Protein AF-W6NHK7-F1 (afdb_monomer_lite)

Structure (mmCIF, N/CA/C/O backbone):
data_AF-W6NHK7-F1
#
_entry.id   AF-W6NHK7-F1
#
loop_
_atom_site.group_PDB
_atom_site.id
_atom_site.type_symbol
_atom_site.label_atom_id
_atom_site.label_alt_id
_atom_site.label_comp_id
_atom_site.label_asym_id
_atom_site.label_entity_id
_atom_site.label_seq_id
_atom_site.pdbx_PDB_ins_code
_atom_site.Cartn_x
_atom_site.Cartn_y
_atom_site.Cartn_z
_atom_site.occupancy
_atom_site.B_iso_or_equiv
_atom_site.auth_seq_id
_atom_site.auth_comp_id
_atom_site.auth_asym_id
_atom_site.auth_atom_id
_atom_site.pdbx_PDB_model_num
ATOM 1 N N . MET A 1 1 ? 79.827 41.027 -96.289 1.00 43.34 1 MET A N 1
ATOM 2 C CA . MET A 1 1 ? 79.017 40.627 -95.119 1.00 43.34 1 MET A CA 1
ATOM 3 C C . MET A 1 1 ? 77.573 40.543 -95.581 1.00 43.34 1 MET A C 1
ATOM 5 O O . MET A 1 1 ? 77.030 41.551 -96.010 1.00 43.34 1 MET A O 1
ATOM 9 N N . ALA A 1 2 ? 77.039 39.328 -95.688 1.00 35.78 2 ALA A N 1
ATOM 10 C CA . ALA A 1 2 ? 75.838 39.021 -96.458 1.00 35.78 2 ALA A CA 1
ATOM 11 C C . ALA A 1 2 ? 74.630 38.724 -95.556 1.00 35.78 2 ALA A C 1
ATOM 13 O O . ALA A 1 2 ? 74.765 38.001 -94.578 1.00 35.78 2 ALA A O 1
ATOM 14 N N . ARG A 1 3 ? 73.486 39.294 -95.966 1.00 35.56 3 ARG A N 1
ATOM 15 C CA . ARG A 1 3 ? 72.089 38.818 -95.892 1.00 35.56 3 ARG A CA 1
ATOM 16 C C . ARG A 1 3 ? 71.638 38.043 -94.645 1.00 35.56 3 ARG A C 1
ATOM 18 O O . ARG A 1 3 ? 72.051 36.916 -94.407 1.00 35.56 3 ARG A O 1
ATOM 25 N N . GLY A 1 4 ? 70.648 38.614 -93.958 1.00 36.94 4 GLY A N 1
ATOM 26 C CA . GLY A 1 4 ? 69.825 37.888 -92.996 1.00 36.94 4 GLY A CA 1
ATOM 27 C C . GLY A 1 4 ? 68.945 36.819 -93.643 1.00 36.94 4 GLY A C 1
ATOM 28 O O . GLY A 1 4 ? 68.682 36.873 -94.842 1.00 36.94 4 GLY A O 1
ATOM 29 N N . SER A 1 5 ? 68.467 35.878 -92.829 1.00 38.38 5 SER A N 1
ATOM 30 C CA . SER A 1 5 ? 67.156 35.246 -92.991 1.00 38.38 5 SER A CA 1
ATOM 31 C C . SER A 1 5 ? 66.843 34.338 -91.799 1.00 38.38 5 SER A C 1
ATOM 33 O O . SER A 1 5 ? 67.634 33.470 -91.452 1.00 38.38 5 SER A O 1
ATOM 35 N N . GLN A 1 6 ? 65.643 34.541 -91.257 1.00 41.34 6 GLN A N 1
ATOM 36 C CA . GLN A 1 6 ? 64.740 33.536 -90.692 1.00 41.34 6 GLN A CA 1
ATOM 37 C C . GLN A 1 6 ? 65.118 32.821 -89.385 1.00 41.34 6 GLN A C 1
ATOM 39 O O . GLN A 1 6 ? 65.743 31.767 -89.349 1.00 41.34 6 GLN A O 1
ATOM 44 N N . SER A 1 7 ? 64.507 33.345 -88.317 1.00 46.75 7 SER A N 1
ATOM 45 C CA . SER A 1 7 ? 63.772 32.536 -87.341 1.00 46.75 7 SER A CA 1
ATOM 46 C C . SER A 1 7 ? 63.037 31.376 -88.034 1.00 46.75 7 SER A C 1
ATOM 48 O O . SER A 1 7 ? 62.180 31.608 -88.890 1.00 46.75 7 SER A O 1
ATOM 50 N N . LYS A 1 8 ? 63.386 30.141 -87.664 1.00 42.56 8 LYS A N 1
ATOM 51 C CA . LYS A 1 8 ? 62.582 28.939 -87.894 1.00 42.56 8 LYS A CA 1
ATOM 52 C C . LYS A 1 8 ? 62.191 28.371 -86.537 1.00 42.56 8 LYS A C 1
ATOM 54 O O . LYS A 1 8 ? 62.963 27.684 -85.877 1.00 42.56 8 LYS A O 1
ATOM 59 N N . THR A 1 9 ? 60.974 28.696 -86.137 1.00 44.25 9 THR A N 1
ATOM 60 C CA . THR A 1 9 ? 60.122 27.797 -85.369 1.00 44.25 9 THR A CA 1
ATOM 61 C C . THR A 1 9 ? 59.883 26.505 -86.163 1.00 44.25 9 THR A C 1
ATOM 63 O O . THR A 1 9 ? 59.769 26.564 -87.387 1.00 44.25 9 THR A O 1
ATOM 66 N N . ALA A 1 10 ? 59.761 25.389 -85.433 1.00 41.19 10 ALA A N 1
ATOM 67 C CA . ALA A 1 10 ? 59.099 24.116 -85.770 1.00 41.19 10 ALA A CA 1
ATOM 68 C C . ALA A 1 10 ? 60.011 22.884 -85.654 1.00 41.19 10 ALA A C 1
ATOM 70 O O . ALA A 1 10 ? 60.752 22.558 -86.573 1.00 41.19 10 ALA A O 1
ATOM 71 N N . ASP A 1 11 ? 59.872 22.213 -84.512 1.00 38.41 11 ASP A N 1
ATOM 72 C CA . ASP A 1 11 ? 59.705 20.756 -84.406 1.00 38.41 11 ASP A CA 1
ATOM 73 C C . ASP A 1 11 ? 58.996 20.527 -83.051 1.00 38.41 11 ASP A C 1
ATOM 75 O O . ASP A 1 11 ? 59.626 20.454 -82.000 1.00 38.41 11 ASP A O 1
ATOM 79 N N . ARG A 1 12 ? 57.736 20.956 -82.898 1.00 43.88 12 ARG A N 1
ATOM 80 C CA . ARG A 1 12 ? 56.528 20.120 -83.017 1.00 43.88 12 ARG A CA 1
ATOM 81 C C . ARG A 1 12 ? 56.769 18.606 -82.951 1.00 43.88 12 ARG A C 1
ATOM 83 O O . ARG A 1 12 ? 57.501 18.042 -83.745 1.00 43.88 12 ARG A O 1
ATOM 90 N N . ASP A 1 13 ? 56.025 18.012 -82.022 1.00 48.25 13 ASP A N 1
ATOM 91 C CA . ASP A 1 13 ? 55.547 16.634 -82.038 1.00 48.25 13 ASP A CA 1
ATOM 92 C C . ASP A 1 13 ? 56.521 15.554 -81.539 1.00 48.25 13 ASP A C 1
ATOM 94 O O . ASP A 1 13 ? 56.908 14.618 -82.230 1.00 48.25 13 ASP A O 1
ATOM 98 N N . GLN A 1 14 ? 56.790 15.607 -80.231 1.00 46.72 14 GLN A N 1
ATOM 99 C CA . GLN A 1 14 ? 56.622 14.399 -79.416 1.00 46.72 14 GLN A CA 1
ATOM 100 C C . GLN A 1 14 ? 55.340 14.516 -78.585 1.00 46.72 14 GLN A C 1
ATOM 102 O O . GLN A 1 14 ? 55.354 14.337 -77.368 1.00 46.72 14 GLN A O 1
ATOM 107 N N . ASP A 1 15 ? 54.209 14.745 -79.258 1.00 50.16 15 ASP A N 1
ATOM 108 C CA . ASP A 1 15 ? 53.018 13.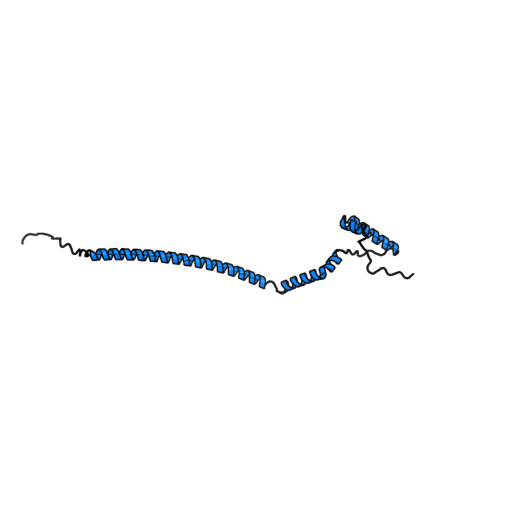992 -78.880 1.00 50.16 15 ASP A CA 1
ATOM 109 C C . ASP A 1 15 ? 53.367 12.535 -79.181 1.00 50.16 15 ASP A C 1
ATOM 111 O O . ASP A 1 15 ? 53.222 12.027 -80.292 1.00 50.16 15 ASP A O 1
ATOM 115 N N . LYS A 1 16 ? 53.940 11.857 -78.181 1.00 56.69 16 LYS A N 1
ATOM 116 C CA . LYS A 1 16 ? 53.817 10.409 -78.121 1.00 56.69 16 LYS A CA 1
ATOM 117 C C . LYS A 1 16 ? 52.337 10.177 -77.890 1.00 56.69 16 LYS A C 1
ATOM 119 O O . LYS A 1 16 ? 51.920 10.085 -76.737 1.00 56.69 16 LYS A O 1
ATOM 124 N N . ASP A 1 17 ? 51.575 10.153 -78.983 1.00 65.88 17 ASP A N 1
ATOM 125 C CA . ASP A 1 17 ? 50.217 9.642 -79.003 1.00 65.88 17 ASP A CA 1
ATOM 126 C C . ASP A 1 17 ? 50.267 8.340 -78.219 1.00 65.88 17 ASP A C 1
ATOM 128 O O . ASP A 1 17 ? 50.922 7.368 -78.623 1.00 65.88 17 ASP A O 1
ATOM 132 N N . LEU A 1 18 ? 49.690 8.379 -77.016 1.00 69.50 18 LEU A N 1
ATOM 133 C CA . LEU A 1 18 ? 49.603 7.206 -76.176 1.00 69.50 18 LEU A CA 1
ATOM 134 C C . LEU A 1 18 ? 48.937 6.155 -77.061 1.00 69.50 18 LEU A C 1
ATOM 136 O O . LEU A 1 18 ? 47.847 6.419 -77.580 1.00 69.50 18 LEU A O 1
ATOM 140 N N . PRO A 1 19 ? 49.583 5.003 -77.302 1.00 84.50 19 PRO A N 1
ATOM 141 C CA . PRO A 1 19 ? 49.013 4.031 -78.212 1.00 84.50 19 PRO A CA 1
ATOM 142 C C . PRO A 1 19 ? 47.610 3.685 -77.711 1.00 84.50 19 PRO A C 1
ATOM 144 O O . PRO A 1 19 ? 47.402 3.588 -76.505 1.00 84.50 19 PRO A O 1
ATOM 147 N N . LEU A 1 20 ? 46.644 3.538 -78.620 1.00 81.69 20 LEU A N 1
ATOM 148 C CA . LEU A 1 20 ? 45.207 3.498 -78.298 1.00 81.69 20 LEU A CA 1
ATOM 149 C C . LEU A 1 20 ? 44.846 2.509 -77.168 1.00 81.69 20 LEU A C 1
ATOM 151 O O . LEU A 1 20 ? 43.924 2.731 -76.393 1.00 81.69 20 LEU A O 1
ATOM 155 N N . TRP A 1 21 ? 45.598 1.413 -77.042 1.00 89.12 21 TRP A N 1
ATOM 156 C CA . TRP A 1 21 ? 45.427 0.457 -75.950 1.00 89.12 21 TRP A CA 1
ATOM 157 C C . TRP A 1 21 ? 45.750 1.059 -74.571 1.00 89.12 21 TRP A C 1
ATOM 159 O O . TRP A 1 21 ? 45.061 0.755 -73.603 1.00 89.12 21 TRP A O 1
ATOM 169 N N . ALA A 1 22 ? 46.758 1.926 -74.467 1.00 88.50 22 ALA A N 1
ATOM 170 C CA . ALA A 1 22 ? 47.179 2.571 -73.228 1.00 88.50 22 ALA A CA 1
ATOM 171 C C . ALA A 1 22 ? 46.175 3.637 -72.766 1.00 88.50 22 ALA A C 1
ATOM 173 O O . ALA A 1 22 ? 45.896 3.720 -71.572 1.00 88.50 22 ALA A O 1
ATOM 174 N N . SER A 1 23 ? 45.586 4.410 -73.687 1.00 85.75 23 SER A N 1
ATOM 175 C CA . SER A 1 23 ? 44.527 5.369 -73.344 1.00 85.75 23 SER A CA 1
ATOM 176 C C . SER A 1 23 ? 43.258 4.660 -72.864 1.00 85.75 23 SER A C 1
ATOM 178 O O . SER A 1 23 ? 42.725 5.018 -71.816 1.00 85.75 23 SER A O 1
ATOM 180 N N . ILE A 1 24 ? 42.848 3.582 -73.543 1.00 89.06 24 ILE A N 1
ATOM 181 C CA . ILE A 1 24 ? 41.729 2.733 -73.105 1.00 89.06 24 ILE A CA 1
ATOM 182 C C . ILE A 1 24 ? 42.018 2.120 -71.727 1.00 89.06 24 ILE A C 1
ATOM 184 O O . ILE A 1 24 ? 41.152 2.123 -70.856 1.00 89.06 24 ILE A O 1
ATOM 188 N N . MET A 1 25 ? 43.233 1.618 -71.485 1.00 90.62 25 MET A N 1
ATOM 189 C CA . MET A 1 25 ? 43.607 1.067 -70.177 1.00 90.62 25 MET A CA 1
ATOM 190 C C . MET A 1 25 ? 43.551 2.109 -69.056 1.00 90.62 25 MET A C 1
ATOM 192 O O . MET A 1 25 ? 43.061 1.798 -67.971 1.00 90.62 25 MET A O 1
ATOM 196 N N . LEU A 1 26 ? 44.021 3.335 -69.303 1.00 90.81 26 LEU A N 1
ATOM 197 C CA . LEU A 1 26 ? 43.951 4.425 -68.327 1.00 90.81 26 LEU A CA 1
ATOM 198 C C . LEU A 1 26 ? 42.509 4.845 -68.040 1.00 90.81 26 LEU A C 1
ATOM 200 O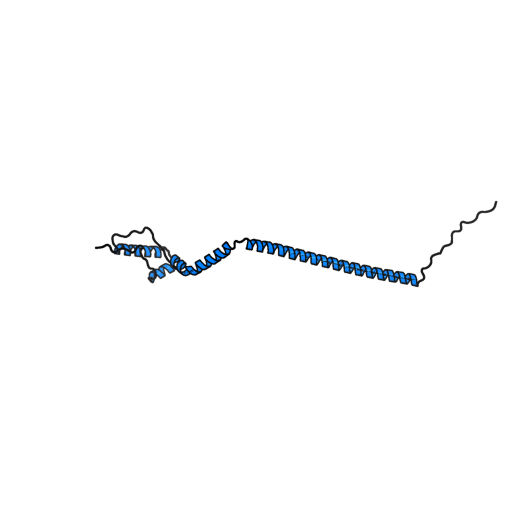 O . LEU A 1 26 ? 42.168 5.072 -66.884 1.00 90.81 26 LEU A O 1
ATOM 204 N N . GLU A 1 27 ? 41.651 4.892 -69.057 1.00 92.62 27 GLU A N 1
ATOM 205 C CA . GLU A 1 27 ? 40.228 5.196 -68.889 1.00 92.62 27 GLU A CA 1
ATOM 206 C C . GLU A 1 27 ? 39.509 4.107 -68.076 1.00 92.62 27 GLU A C 1
ATOM 208 O O . GLU A 1 27 ? 38.768 4.410 -67.140 1.00 92.62 27 GLU A O 1
ATOM 213 N N . GLN A 1 28 ? 39.788 2.830 -68.357 1.00 92.69 28 GLN A N 1
ATOM 214 C CA . GLN A 1 28 ? 39.249 1.705 -67.584 1.00 92.69 28 GLN A CA 1
ATOM 215 C C . GLN A 1 28 ? 39.759 1.700 -66.141 1.00 92.69 28 GLN A C 1
ATOM 217 O O . GLN A 1 28 ? 38.998 1.407 -65.214 1.00 92.69 28 GLN A O 1
ATOM 222 N N . PHE A 1 29 ? 41.030 2.049 -65.930 1.00 94.00 29 PHE A N 1
ATOM 223 C CA . PHE A 1 29 ? 41.596 2.196 -64.594 1.00 94.00 29 PHE A CA 1
ATOM 224 C C . PHE A 1 29 ? 40.946 3.358 -63.839 1.00 94.00 29 PHE A C 1
ATOM 226 O O . PHE A 1 29 ? 40.519 3.163 -62.706 1.00 94.00 29 PHE A O 1
ATOM 233 N N . ALA A 1 30 ? 40.796 4.527 -64.466 1.00 93.31 30 ALA A N 1
ATOM 234 C CA . ALA A 1 30 ? 40.131 5.684 -63.871 1.00 93.31 30 ALA A CA 1
ATOM 235 C C . ALA A 1 30 ? 38.667 5.375 -63.521 1.00 93.31 30 ALA A C 1
ATOM 237 O O . ALA A 1 30 ? 38.219 5.679 -62.419 1.00 93.31 30 ALA A O 1
ATOM 238 N N . SER A 1 31 ? 37.945 4.688 -64.412 1.00 94.69 31 SER A N 1
ATOM 239 C CA . SER A 1 31 ? 36.576 4.230 -64.154 1.00 94.69 31 SER A CA 1
ATOM 240 C C . SER A 1 31 ? 36.514 3.221 -63.003 1.00 94.69 31 SER A C 1
ATOM 242 O O . SER A 1 31 ? 35.638 3.301 -62.143 1.00 94.69 31 SER A O 1
ATOM 244 N N . SER A 1 32 ? 37.459 2.281 -62.941 1.00 92.75 32 SER A N 1
ATOM 245 C CA . SER A 1 32 ? 37.532 1.302 -61.852 1.00 92.75 32 SER A CA 1
ATOM 246 C C . SER A 1 32 ? 37.872 1.963 -60.516 1.00 92.75 32 SER A C 1
ATOM 248 O O . SER A 1 32 ? 37.252 1.639 -59.506 1.00 92.75 32 SER A O 1
ATOM 250 N N . ALA A 1 33 ? 38.806 2.915 -60.513 1.00 94.81 33 ALA A N 1
ATOM 251 C CA . ALA A 1 33 ? 39.192 3.683 -59.337 1.00 94.81 33 ALA A CA 1
ATOM 252 C C . ALA A 1 33 ? 38.020 4.518 -58.804 1.00 94.81 33 ALA A C 1
ATOM 254 O O . ALA A 1 33 ? 37.713 4.420 -57.621 1.00 94.81 33 ALA A O 1
ATOM 255 N N . ASP A 1 34 ? 37.296 5.229 -59.674 1.00 96.06 34 ASP A N 1
ATOM 256 C CA . ASP A 1 34 ? 36.099 5.999 -59.305 1.00 96.06 34 ASP A CA 1
ATOM 257 C C . ASP A 1 34 ? 34.990 5.096 -58.736 1.00 96.06 34 ASP A C 1
ATOM 259 O O . ASP A 1 34 ? 34.359 5.415 -57.725 1.00 96.06 34 ASP A O 1
ATOM 263 N N . ARG A 1 35 ? 34.782 3.909 -59.322 1.00 96.06 35 ARG A N 1
ATOM 264 C CA . ARG A 1 35 ? 33.823 2.923 -58.793 1.00 96.06 35 ARG A CA 1
ATOM 265 C C . ARG A 1 35 ? 34.228 2.411 -57.411 1.00 96.06 35 ARG A C 1
ATOM 267 O O . ARG A 1 35 ? 33.358 2.270 -56.552 1.00 96.06 35 ARG A O 1
ATOM 274 N N . ILE A 1 36 ? 35.515 2.137 -57.193 1.00 95.75 36 ILE A N 1
ATOM 275 C CA . ILE A 1 36 ? 36.043 1.693 -55.896 1.00 95.75 36 ILE A CA 1
ATOM 276 C C . ILE A 1 36 ? 35.934 2.817 -54.864 1.00 95.75 36 ILE A C 1
ATOM 278 O O . ILE A 1 36 ? 35.450 2.572 -53.763 1.00 95.75 36 ILE A O 1
ATOM 282 N N . GLU A 1 37 ? 36.311 4.044 -55.216 1.00 96.38 37 GLU A N 1
ATOM 283 C CA . GLU A 1 37 ? 36.229 5.210 -54.335 1.00 96.38 37 GLU A CA 1
ATOM 284 C C . GLU A 1 37 ? 34.786 5.468 -53.896 1.00 96.38 37 GLU A C 1
ATOM 286 O O . GLU A 1 37 ? 34.513 5.603 -52.701 1.00 96.38 37 GLU A O 1
ATOM 291 N N . LYS A 1 38 ? 33.834 5.441 -54.835 1.00 96.06 38 LYS A N 1
ATOM 292 C CA . LYS A 1 38 ? 32.404 5.590 -54.535 1.00 96.06 38 LYS A CA 1
ATOM 293 C C . LYS A 1 38 ? 31.886 4.464 -53.646 1.00 96.06 38 LYS A C 1
ATOM 295 O O . LYS A 1 38 ? 31.146 4.728 -52.697 1.00 96.06 38 LYS A O 1
ATOM 300 N N . ALA A 1 39 ? 32.277 3.219 -53.922 1.00 96.06 39 ALA A N 1
ATOM 301 C CA . ALA A 1 39 ? 31.878 2.070 -53.114 1.00 96.06 39 ALA A CA 1
ATOM 302 C C . ALA A 1 39 ? 32.440 2.152 -51.686 1.00 96.06 39 ALA A C 1
ATOM 304 O O . ALA A 1 39 ? 31.696 1.949 -50.726 1.00 96.06 39 ALA A O 1
ATOM 305 N N . LEU A 1 40 ? 33.720 2.505 -51.536 1.00 96.38 40 LEU A N 1
ATOM 306 C CA . LEU A 1 40 ? 34.374 2.672 -50.239 1.00 96.38 40 LEU A CA 1
ATOM 307 C C . LEU A 1 40 ? 33.776 3.838 -49.458 1.00 96.38 40 LEU A C 1
ATOM 309 O O . LEU A 1 40 ? 33.413 3.661 -48.301 1.00 96.38 40 LEU A O 1
ATOM 313 N N . THR A 1 41 ? 33.594 4.994 -50.095 1.00 96.81 41 THR A N 1
ATOM 314 C CA . THR A 1 41 ? 32.995 6.178 -49.463 1.00 96.81 41 THR A CA 1
ATOM 315 C C . THR A 1 41 ? 31.579 5.880 -48.985 1.00 96.81 41 THR A C 1
ATOM 317 O O . THR A 1 41 ? 31.233 6.174 -47.843 1.00 96.81 41 THR A O 1
ATOM 320 N N . SER A 1 42 ? 30.771 5.217 -49.818 1.00 96.62 42 SER A N 1
ATOM 321 C CA . SER A 1 42 ? 29.419 4.810 -49.434 1.00 96.62 42 SER A CA 1
ATOM 322 C C . SER A 1 42 ? 29.423 3.791 -48.291 1.00 96.62 42 SER A C 1
ATOM 324 O O . SER A 1 42 ? 28.601 3.888 -47.381 1.00 96.62 42 SER A O 1
ATOM 326 N N . SER A 1 43 ? 30.341 2.820 -48.312 1.00 96.62 43 SER A N 1
ATOM 327 C CA . SER A 1 43 ? 30.442 1.812 -47.254 1.00 96.62 43 SER A CA 1
ATOM 328 C C . SER A 1 43 ? 30.917 2.409 -45.929 1.00 96.62 43 SER A C 1
ATOM 330 O O . SER A 1 43 ? 30.395 2.036 -44.882 1.00 96.62 43 SER A O 1
ATOM 332 N N . LEU A 1 44 ? 31.882 3.330 -45.964 1.00 97.06 44 LEU A N 1
ATOM 333 C CA . LEU A 1 44 ? 32.381 4.024 -44.779 1.00 97.06 44 LEU A CA 1
ATOM 334 C C . LEU A 1 44 ? 31.317 4.947 -44.188 1.00 97.06 44 LEU A C 1
ATOM 336 O O . LEU A 1 44 ? 31.131 4.926 -42.979 1.00 97.06 44 LEU A O 1
ATOM 340 N N . ALA A 1 45 ? 30.568 5.680 -45.018 1.00 96.38 45 ALA A N 1
ATOM 341 C CA . ALA A 1 45 ? 29.452 6.501 -44.548 1.00 96.38 45 ALA A CA 1
ATOM 342 C C . ALA A 1 45 ? 28.414 5.654 -43.793 1.00 96.38 45 ALA A C 1
ATOM 344 O O . ALA A 1 45 ? 28.108 5.936 -42.641 1.00 96.38 45 ALA A O 1
ATOM 345 N N . LYS A 1 46 ? 27.975 4.533 -44.385 1.00 97.00 46 LYS A N 1
ATOM 346 C CA . LYS A 1 46 ? 27.035 3.602 -43.734 1.00 97.00 46 LYS A CA 1
ATOM 347 C C . LYS A 1 46 ? 27.572 3.023 -42.425 1.00 97.00 46 LYS A C 1
ATOM 349 O O . LYS A 1 46 ? 26.801 2.781 -41.500 1.00 97.00 46 LYS A O 1
ATOM 354 N N . LEU A 1 47 ? 28.875 2.750 -42.359 1.00 97.50 47 LEU A N 1
ATOM 355 C CA . LEU A 1 47 ? 29.515 2.237 -41.151 1.00 97.50 47 LEU A CA 1
ATOM 356 C C . LEU A 1 47 ? 29.552 3.306 -40.053 1.00 97.50 47 LEU A C 1
ATOM 358 O O . LEU A 1 47 ? 29.237 2.990 -38.909 1.00 97.50 47 LEU A O 1
ATOM 362 N N . THR A 1 48 ? 29.869 4.554 -40.395 1.00 97.06 48 THR A N 1
ATOM 363 C CA . THR A 1 48 ? 29.839 5.686 -39.459 1.00 97.06 48 THR A CA 1
ATOM 364 C C . THR A 1 48 ? 28.431 5.920 -38.919 1.00 97.06 48 THR A C 1
ATOM 366 O O . THR A 1 48 ? 28.268 5.971 -37.702 1.00 97.06 48 THR A O 1
ATOM 369 N N . ASP A 1 49 ? 27.414 5.941 -39.786 1.00 96.94 49 ASP A N 1
ATOM 370 C CA . ASP A 1 49 ? 26.007 6.076 -39.378 1.00 96.94 49 ASP A CA 1
ATOM 371 C C . ASP A 1 49 ? 25.588 4.932 -38.435 1.00 96.94 49 ASP A C 1
ATOM 373 O O . ASP A 1 49 ? 24.910 5.132 -37.425 1.00 96.94 49 ASP A O 1
ATOM 377 N N . GLY A 1 50 ? 26.030 3.705 -38.737 1.00 97.75 50 GLY A N 1
ATOM 378 C CA . GLY A 1 50 ? 25.787 2.540 -37.891 1.00 97.75 50 GLY A CA 1
ATOM 379 C C . GLY A 1 50 ? 26.440 2.656 -36.511 1.00 97.75 50 GLY A C 1
ATOM 380 O O . GLY A 1 50 ? 25.811 2.325 -35.505 1.00 97.75 50 GLY A O 1
ATOM 381 N N . ILE A 1 51 ? 27.684 3.141 -36.448 1.00 97.50 51 ILE A N 1
ATOM 382 C CA . ILE A 1 51 ? 28.402 3.373 -35.187 1.00 97.50 51 ILE A CA 1
ATOM 383 C C . ILE A 1 51 ? 27.722 4.472 -34.371 1.00 97.50 51 ILE A C 1
ATOM 385 O O . ILE A 1 51 ? 27.575 4.316 -33.157 1.00 97.50 51 ILE A O 1
ATOM 389 N N . GLU A 1 52 ? 27.283 5.555 -35.011 1.00 97.50 52 GLU A N 1
ATOM 390 C CA . GLU A 1 52 ? 26.576 6.646 -34.341 1.00 97.50 52 GLU A CA 1
ATOM 391 C C . GLU A 1 52 ? 25.288 6.137 -33.686 1.00 97.50 52 GLU A C 1
ATOM 393 O O . GLU A 1 52 ? 25.065 6.358 -32.495 1.00 97.50 52 GLU A O 1
ATOM 398 N N . GLU A 1 53 ? 24.486 5.361 -34.415 1.00 97.75 53 GLU A N 1
ATOM 399 C CA . GLU A 1 53 ? 23.242 4.808 -33.882 1.00 97.75 53 GLU A CA 1
ATOM 400 C C . GLU A 1 53 ? 23.485 3.813 -32.734 1.00 97.75 53 GLU A C 1
ATOM 402 O O . GLU A 1 53 ? 22.742 3.801 -31.747 1.00 97.75 53 GLU A O 1
ATOM 407 N N . VAL A 1 54 ? 24.529 2.981 -32.822 1.00 98.06 54 VAL A N 1
ATOM 408 C CA . VAL A 1 54 ? 24.923 2.091 -31.716 1.00 98.06 54 VAL A CA 1
ATOM 409 C C . VAL A 1 54 ? 25.334 2.903 -30.493 1.00 98.06 54 VAL A C 1
ATOM 411 O O . VAL A 1 54 ? 24.854 2.623 -29.394 1.00 98.06 54 VAL A O 1
ATOM 414 N N . THR A 1 55 ? 26.166 3.926 -30.680 1.00 97.50 55 THR A N 1
ATOM 415 C CA . THR A 1 55 ? 26.636 4.799 -29.597 1.00 97.50 55 THR A CA 1
ATOM 416 C C . THR A 1 55 ? 25.457 5.499 -28.926 1.00 97.50 55 THR A C 1
ATOM 418 O O . THR A 1 55 ? 25.335 5.472 -27.703 1.00 97.50 55 THR A O 1
ATOM 421 N N . ARG A 1 56 ? 24.514 6.022 -29.718 1.00 97.75 56 ARG A N 1
ATOM 422 C CA . ARG A 1 56 ? 23.283 6.647 -29.224 1.00 97.75 56 ARG A CA 1
ATOM 423 C C . ARG A 1 56 ? 22.465 5.687 -28.359 1.00 97.75 56 ARG A C 1
ATOM 425 O O . ARG A 1 56 ? 22.053 6.050 -27.257 1.00 97.75 56 ARG A O 1
ATOM 432 N N . ARG A 1 57 ? 22.249 4.451 -28.825 1.00 97.94 57 ARG A N 1
ATOM 433 C CA . ARG A 1 57 ? 21.529 3.426 -28.049 1.00 97.94 57 ARG A CA 1
ATOM 434 C C . ARG A 1 57 ? 22.267 3.039 -26.776 1.00 97.94 57 ARG A C 1
ATOM 436 O O . ARG A 1 57 ? 21.629 2.855 -25.747 1.00 97.94 57 ARG A O 1
ATOM 443 N N . GLN A 1 58 ? 23.591 2.920 -26.828 1.00 97.81 58 GLN A N 1
ATOM 444 C CA . GLN A 1 58 ? 24.396 2.624 -25.645 1.00 97.81 58 GLN A CA 1
ATOM 445 C C . GLN A 1 58 ? 24.265 3.731 -24.596 1.00 97.81 58 GLN A C 1
ATOM 447 O O . GLN A 1 58 ? 24.039 3.417 -23.432 1.00 97.81 58 GLN A O 1
ATOM 452 N N . SER A 1 59 ? 24.302 5.005 -24.993 1.00 97.62 59 SER A N 1
ATOM 453 C CA . SER A 1 59 ? 24.067 6.125 -24.073 1.00 97.62 59 SER A CA 1
ATOM 454 C C . SER A 1 59 ? 22.671 6.092 -23.442 1.00 97.62 59 SER A C 1
ATOM 456 O O . SER A 1 59 ? 22.534 6.352 -22.249 1.00 97.62 59 SER A O 1
ATOM 458 N N . GLU A 1 60 ? 21.637 5.734 -24.208 1.00 98.12 60 GLU A N 1
ATOM 459 C CA . GLU A 1 60 ? 20.270 5.578 -23.690 1.00 98.12 60 GLU A CA 1
ATOM 460 C C . GLU A 1 60 ? 20.143 4.397 -22.713 1.00 98.12 60 GLU A C 1
ATOM 462 O O . GLU A 1 60 ? 19.449 4.483 -21.702 1.00 98.12 60 GLU A O 1
ATOM 467 N N . ILE A 1 61 ? 20.824 3.284 -22.990 1.00 98.00 61 ILE A N 1
ATOM 468 C CA . ILE A 1 61 ? 20.849 2.128 -22.087 1.00 98.00 61 ILE A CA 1
ATOM 469 C C . ILE A 1 61 ? 21.554 2.493 -20.780 1.00 98.00 61 ILE A C 1
ATOM 471 O O . ILE A 1 61 ? 21.029 2.183 -19.713 1.00 98.00 61 ILE A O 1
ATOM 475 N N . ILE A 1 62 ? 22.707 3.160 -20.859 1.00 98.19 62 ILE A N 1
ATOM 476 C CA . ILE A 1 62 ? 23.485 3.563 -19.682 1.00 98.19 62 ILE A CA 1
ATOM 477 C C . ILE A 1 62 ? 22.669 4.516 -18.806 1.00 98.19 62 ILE A C 1
ATOM 479 O O . ILE A 1 62 ? 22.502 4.241 -17.625 1.00 98.19 62 ILE A O 1
ATOM 483 N N . SER A 1 63 ? 22.044 5.550 -19.377 1.00 97.44 63 SER A N 1
ATOM 484 C CA . SER A 1 63 ? 21.235 6.490 -18.585 1.00 97.44 63 SER A CA 1
ATOM 485 C C . SER A 1 63 ? 20.045 5.818 -17.891 1.00 97.44 63 SER A C 1
ATOM 487 O O . SER A 1 63 ? 19.686 6.164 -16.764 1.00 97.44 63 SER A O 1
ATOM 489 N N . ARG A 1 64 ? 19.438 4.812 -18.532 1.00 97.31 64 ARG A N 1
ATOM 490 C CA . ARG A 1 64 ? 18.377 4.003 -17.918 1.00 97.31 64 ARG A CA 1
ATOM 491 C C . ARG A 1 64 ? 18.899 3.093 -16.809 1.00 97.31 64 ARG A C 1
ATOM 493 O O . ARG A 1 64 ? 18.158 2.853 -15.857 1.00 97.31 64 ARG A O 1
ATOM 500 N N . LEU A 1 65 ? 20.117 2.568 -16.936 1.00 97.00 65 LEU A N 1
ATOM 501 C CA . LEU A 1 65 ? 20.759 1.770 -15.891 1.00 97.00 65 LEU A CA 1
ATOM 502 C C . LEU A 1 65 ? 21.115 2.634 -14.681 1.00 97.00 65 LEU A C 1
ATOM 504 O O . LEU A 1 65 ? 20.761 2.243 -13.574 1.00 97.00 65 LEU A O 1
ATOM 508 N N . ASP A 1 66 ? 21.674 3.826 -14.890 1.00 96.75 66 ASP A N 1
ATOM 509 C CA . ASP A 1 66 ? 21.985 4.774 -13.811 1.00 96.75 66 ASP A CA 1
ATOM 510 C C . ASP A 1 66 ? 20.720 5.134 -13.012 1.00 96.75 66 ASP A C 1
ATOM 512 O O . ASP A 1 66 ? 20.692 5.063 -11.783 1.00 96.75 66 ASP A O 1
ATOM 516 N N . ALA A 1 67 ? 19.616 5.424 -13.710 1.00 95.69 67 ALA A N 1
ATOM 517 C CA . ALA A 1 67 ? 18.332 5.708 -13.069 1.00 95.69 67 ALA A CA 1
ATOM 518 C C . ALA A 1 67 ? 17.767 4.503 -12.290 1.00 95.69 67 ALA A C 1
ATOM 520 O O . ALA A 1 67 ? 17.069 4.670 -11.286 1.00 95.69 67 ALA A O 1
ATOM 521 N N . LEU A 1 68 ? 18.021 3.273 -12.747 1.00 93.19 68 LEU A N 1
ATOM 522 C CA . LEU A 1 68 ? 17.637 2.066 -12.010 1.00 93.19 68 LEU A CA 1
ATOM 523 C C . LEU A 1 68 ? 18.521 1.860 -10.777 1.00 93.19 68 LEU A C 1
ATOM 525 O O . LEU A 1 68 ? 17.994 1.514 -9.719 1.00 93.19 68 LEU A O 1
ATOM 529 N N . GLU A 1 69 ? 19.824 2.096 -10.892 1.00 93.94 69 GLU A N 1
ATOM 530 C CA . GLU A 1 69 ? 20.783 1.985 -9.794 1.00 93.94 69 GLU A CA 1
ATOM 531 C C . GLU A 1 69 ? 20.468 2.977 -8.668 1.00 93.94 69 GLU A C 1
ATOM 533 O O . GLU A 1 69 ? 20.413 2.586 -7.498 1.00 93.94 69 GLU A O 1
ATOM 538 N N . GLU A 1 70 ? 20.140 4.226 -9.005 1.00 92.19 70 GLU A N 1
ATOM 539 C CA . GLU A 1 70 ? 19.720 5.236 -8.030 1.00 92.19 70 GLU A CA 1
ATOM 540 C C . GLU A 1 70 ? 18.455 4.797 -7.273 1.00 92.19 70 GLU A C 1
ATOM 542 O O . GLU A 1 70 ? 18.389 4.857 -6.040 1.00 92.19 70 GLU A O 1
ATOM 547 N N . ARG A 1 71 ? 17.457 4.271 -7.994 1.00 88.69 71 ARG A N 1
ATOM 548 C CA . ARG A 1 71 ? 16.210 3.776 -7.391 1.00 88.69 71 ARG A CA 1
ATOM 549 C C . ARG A 1 71 ? 16.433 2.567 -6.487 1.00 88.69 71 ARG A C 1
ATOM 551 O O . ARG A 1 71 ? 15.809 2.484 -5.430 1.00 88.69 71 ARG A O 1
ATOM 558 N N . VAL A 1 72 ? 17.294 1.629 -6.880 1.00 84.75 72 VAL A N 1
ATOM 559 C CA . VAL A 1 72 ? 17.633 0.458 -6.053 1.00 84.75 72 VAL A CA 1
ATOM 560 C C . VAL A 1 72 ? 18.377 0.891 -4.797 1.00 84.75 72 VAL A C 1
ATOM 562 O O . VAL A 1 72 ? 18.033 0.440 -3.707 1.00 84.75 72 VAL A O 1
ATOM 565 N N . THR A 1 73 ? 19.321 1.820 -4.927 1.00 85.69 73 THR A N 1
ATOM 566 C CA . THR A 1 73 ? 20.061 2.373 -3.789 1.00 85.69 73 THR A CA 1
ATOM 567 C C . THR A 1 73 ? 19.118 3.089 -2.820 1.00 85.69 73 THR A C 1
ATOM 569 O O . THR A 1 73 ? 19.191 2.885 -1.611 1.00 85.69 73 THR A O 1
ATOM 572 N N . SER A 1 74 ? 18.151 3.857 -3.333 1.00 78.81 74 SER A N 1
ATOM 573 C CA . SER A 1 74 ? 17.094 4.476 -2.524 1.00 78.81 74 SER A CA 1
ATOM 574 C C . SER A 1 74 ? 16.257 3.444 -1.755 1.00 78.81 74 SER A C 1
ATOM 576 O O . SER A 1 74 ? 16.005 3.628 -0.564 1.00 78.81 74 SER A O 1
ATOM 578 N N . LEU A 1 75 ? 15.874 2.333 -2.394 1.00 72.94 75 LEU A N 1
ATOM 579 C CA . LEU A 1 75 ? 15.135 1.250 -1.737 1.00 72.94 75 LEU A CA 1
ATOM 580 C C . LEU A 1 75 ? 15.979 0.517 -0.689 1.00 72.94 75 LEU A C 1
ATOM 582 O O . LEU A 1 75 ? 15.470 0.199 0.380 1.00 72.94 75 LEU A O 1
ATOM 586 N N . GLN A 1 76 ? 17.261 0.270 -0.953 1.00 69.38 76 GLN A N 1
ATOM 587 C CA . GLN A 1 76 ? 18.170 -0.354 0.015 1.00 69.38 76 GLN A CA 1
ATOM 588 C C . GLN A 1 76 ? 18.449 0.545 1.225 1.00 69.38 76 GLN A C 1
ATOM 590 O O . GLN A 1 76 ? 18.660 0.043 2.326 1.00 69.38 76 GLN A O 1
ATOM 595 N N . ASN A 1 77 ? 18.408 1.864 1.030 1.00 65.75 77 ASN A N 1
ATOM 596 C CA . ASN A 1 77 ? 18.505 2.846 2.105 1.00 65.75 77 ASN A CA 1
ATOM 597 C C . ASN A 1 77 ? 17.199 2.995 2.903 1.00 65.75 77 ASN A C 1
ATOM 599 O O . ASN A 1 77 ? 17.223 3.582 3.986 1.00 65.75 77 ASN A O 1
ATOM 603 N N . SER A 1 78 ? 16.067 2.466 2.417 1.00 60.72 78 SER A N 1
ATOM 604 C CA . SER A 1 78 ? 14.896 2.275 3.273 1.00 60.72 78 SER A CA 1
ATOM 605 C C . SER A 1 78 ? 15.231 1.177 4.278 1.00 60.72 78 SER A C 1
ATOM 607 O O . SER A 1 78 ? 15.620 0.068 3.912 1.00 60.72 78 SER A O 1
ATOM 609 N N . SER A 1 79 ? 15.196 1.522 5.563 1.00 65.00 79 SER A N 1
ATOM 610 C CA . SER A 1 79 ? 15.720 0.649 6.603 1.00 65.00 79 SER A CA 1
ATOM 611 C C . SER A 1 79 ? 14.988 -0.701 6.573 1.00 65.00 79 SER A C 1
ATOM 613 O O . SER A 1 79 ? 13.755 -0.721 6.608 1.00 65.00 79 SER A O 1
ATOM 615 N N . PRO A 1 80 ? 15.692 -1.850 6.589 1.00 63.00 80 PRO A N 1
ATOM 616 C CA . PRO A 1 80 ? 15.056 -3.158 6.757 1.00 63.00 80 PRO A CA 1
ATOM 617 C C . PRO A 1 80 ? 14.194 -3.226 8.030 1.00 63.00 80 PRO A C 1
ATOM 619 O O . PRO A 1 80 ? 13.254 -4.019 8.113 1.00 63.00 80 PRO A O 1
ATOM 622 N N . LEU A 1 81 ? 14.499 -2.382 9.027 1.00 61.00 81 LEU A N 1
ATOM 623 C CA . LEU A 1 81 ? 13.664 -2.201 10.213 1.00 61.00 81 LEU A CA 1
ATOM 624 C C . LEU A 1 81 ? 12.292 -1.634 9.865 1.00 61.00 81 LEU A C 1
ATOM 626 O O . LEU A 1 81 ? 11.321 -2.111 10.435 1.00 61.00 81 LEU A O 1
ATOM 630 N N . ASP A 1 82 ? 12.183 -0.693 8.929 1.00 69.62 82 ASP A N 1
ATOM 631 C CA . ASP A 1 82 ? 10.903 -0.081 8.567 1.00 69.62 82 ASP A CA 1
ATOM 632 C C . ASP A 1 82 ? 10.015 -1.089 7.840 1.00 69.62 82 ASP A C 1
ATOM 634 O O . ASP A 1 82 ? 8.836 -1.217 8.160 1.00 69.62 82 ASP A O 1
ATOM 638 N N . GLN A 1 83 ? 10.578 -1.897 6.938 1.00 74.69 83 GLN A N 1
ATOM 639 C CA . GLN A 1 83 ? 9.809 -2.931 6.245 1.00 74.69 83 GLN A CA 1
ATOM 640 C C . GLN A 1 83 ? 9.348 -4.049 7.197 1.00 74.69 83 GLN A C 1
ATOM 642 O O . GLN A 1 83 ? 8.188 -4.468 7.149 1.00 74.69 83 GLN A O 1
ATOM 647 N N . ASN A 1 84 ? 10.212 -4.492 8.115 1.00 80.38 84 ASN A N 1
ATOM 648 C CA . ASN A 1 84 ? 9.862 -5.489 9.131 1.00 80.38 84 ASN A CA 1
ATOM 649 C C . ASN A 1 84 ? 8.907 -4.936 10.200 1.00 80.38 84 ASN A C 1
ATOM 651 O O . ASN A 1 84 ? 8.023 -5.652 10.679 1.00 80.38 84 ASN A O 1
ATOM 655 N N . LEU A 1 85 ? 9.042 -3.665 10.576 1.00 82.94 85 LEU A N 1
ATOM 656 C CA . LEU A 1 85 ? 8.139 -2.987 11.502 1.00 82.94 85 LEU A CA 1
ATOM 657 C C . LEU A 1 85 ? 6.761 -2.801 10.870 1.00 82.94 85 LEU A C 1
ATOM 659 O O . LEU A 1 85 ? 5.760 -3.100 11.518 1.00 82.94 85 LEU A O 1
ATOM 663 N N . LEU A 1 86 ? 6.694 -2.388 9.604 1.00 83.75 86 LEU A N 1
ATOM 664 C CA . LEU A 1 86 ? 5.442 -2.292 8.856 1.00 83.75 86 LEU A CA 1
ATOM 665 C C . LEU A 1 86 ? 4.778 -3.662 8.740 1.00 83.75 86 LEU A C 1
ATOM 667 O O . LEU A 1 86 ? 3.612 -3.798 9.103 1.00 83.75 86 LEU A O 1
ATOM 671 N N . TYR A 1 87 ? 5.520 -4.693 8.328 1.00 84.75 87 TYR A N 1
ATOM 672 C CA . TYR A 1 87 ? 4.989 -6.052 8.234 1.00 84.75 87 TYR A CA 1
ATOM 673 C C . TYR A 1 87 ? 4.495 -6.569 9.592 1.00 84.75 87 TYR A C 1
ATOM 675 O O . TYR A 1 87 ? 3.360 -7.025 9.703 1.00 84.75 87 TYR A O 1
ATOM 683 N N . SER A 1 88 ? 5.300 -6.446 10.651 1.00 89.44 88 SER A N 1
ATOM 684 C CA . SER A 1 88 ? 4.918 -6.910 11.991 1.00 89.44 88 SER A CA 1
ATOM 685 C C . SER A 1 88 ? 3.747 -6.122 12.584 1.00 89.44 88 SER A C 1
ATOM 687 O O . SER A 1 88 ? 2.896 -6.713 13.246 1.00 89.44 88 SER A O 1
ATOM 689 N N . THR A 1 89 ? 3.653 -4.818 12.316 1.00 88.56 89 THR A N 1
ATOM 690 C CA . THR A 1 89 ? 2.507 -3.987 12.711 1.00 88.56 89 THR A CA 1
ATOM 691 C C . THR A 1 89 ? 1.252 -4.440 11.983 1.00 88.56 89 THR A C 1
ATOM 693 O O . THR A 1 89 ? 0.218 -4.634 12.613 1.00 88.56 89 THR A O 1
ATOM 696 N N . LEU A 1 90 ? 1.343 -4.684 10.677 1.00 91.00 90 LEU A N 1
ATOM 697 C CA . LEU A 1 90 ? 0.216 -5.120 9.859 1.00 91.00 90 LEU A CA 1
ATOM 698 C C . LEU A 1 90 ? -0.268 -6.516 10.278 1.00 91.00 90 LEU A C 1
ATOM 700 O O . LEU A 1 90 ? -1.469 -6.734 10.429 1.00 91.00 90 LEU A O 1
ATOM 704 N N . VAL A 1 91 ? 0.658 -7.435 10.570 1.00 93.81 91 VAL A N 1
ATOM 705 C CA . VAL A 1 91 ? 0.348 -8.757 11.137 1.00 93.81 91 VAL A CA 1
ATOM 706 C C . VAL A 1 91 ? -0.307 -8.629 12.513 1.00 93.81 91 VAL A C 1
ATOM 708 O O . VAL A 1 91 ? -1.313 -9.290 12.752 1.00 93.81 91 VAL A O 1
ATOM 711 N N . LYS A 1 92 ? 0.202 -7.764 13.402 1.00 93.06 92 LYS A N 1
ATOM 712 C CA . LYS A 1 92 ? -0.408 -7.522 14.720 1.00 93.06 92 LYS A CA 1
ATOM 713 C C . LYS A 1 92 ? -1.808 -6.929 14.611 1.00 93.06 92 LYS A C 1
ATOM 715 O O . LYS A 1 92 ? -2.707 -7.425 15.270 1.00 93.06 92 LYS A O 1
ATOM 720 N N . VAL A 1 93 ? -2.016 -5.920 13.766 1.00 91.06 93 VAL A N 1
ATOM 721 C CA . VAL A 1 93 ? -3.343 -5.323 13.532 1.00 91.06 93 VAL A CA 1
ATOM 722 C C . VAL A 1 93 ? -4.311 -6.368 12.987 1.00 91.06 93 VAL A C 1
ATOM 724 O O . VAL A 1 93 ? -5.456 -6.433 13.426 1.00 91.06 93 VAL A O 1
ATOM 727 N N . LYS A 1 94 ? -3.847 -7.229 12.076 1.00 91.38 94 LYS A N 1
ATOM 728 C CA . LYS A 1 94 ? -4.655 -8.326 11.544 1.00 91.38 94 LYS A CA 1
ATOM 729 C C . LYS A 1 94 ? -4.988 -9.375 12.609 1.00 91.38 94 LYS A C 1
ATOM 731 O O . LYS A 1 94 ? -6.128 -9.813 12.685 1.00 91.38 94 LYS A O 1
ATOM 736 N N . ALA A 1 95 ? -4.023 -9.754 13.442 1.00 93.31 95 ALA A N 1
ATOM 737 C CA . ALA A 1 95 ? -4.234 -10.696 14.540 1.00 93.31 95 ALA A CA 1
ATOM 738 C C . ALA A 1 95 ? -5.171 -10.132 15.623 1.00 93.31 95 ALA A C 1
ATOM 740 O O . ALA A 1 95 ? -6.004 -10.857 16.157 1.00 93.31 95 ALA A O 1
ATOM 741 N N . ASP A 1 96 ? -5.074 -8.833 15.904 1.00 95.19 96 ASP A N 1
ATOM 742 C CA . ASP A 1 96 ? -5.888 -8.137 16.900 1.00 95.19 96 ASP A CA 1
ATOM 743 C C . ASP A 1 96 ? -7.168 -7.519 16.305 1.00 95.19 96 ASP A C 1
ATOM 745 O O . ASP A 1 96 ? -7.832 -6.740 16.989 1.00 95.19 96 ASP A O 1
ATOM 749 N N . SER A 1 97 ? -7.545 -7.839 15.060 1.00 92.25 97 SER A N 1
ATOM 750 C CA . SER A 1 97 ? -8.671 -7.185 14.370 1.00 92.25 97 SER A CA 1
ATOM 751 C C . SER A 1 97 ? -9.982 -7.298 15.151 1.00 92.25 97 SER A C 1
ATOM 753 O O . SER A 1 97 ? -10.600 -6.274 15.434 1.00 92.25 97 SER A O 1
ATOM 755 N N . ASP A 1 98 ? -10.332 -8.491 15.635 1.00 92.62 98 ASP A N 1
ATOM 756 C CA . ASP A 1 98 ? -11.548 -8.712 16.436 1.00 92.62 98 ASP A CA 1
ATOM 757 C C . ASP A 1 98 ? -11.517 -7.930 17.761 1.00 92.62 98 ASP A C 1
ATOM 759 O O . ASP A 1 98 ? -12.524 -7.406 18.243 1.00 92.62 98 ASP A O 1
ATOM 763 N N . LYS A 1 99 ? -10.332 -7.811 18.372 1.00 92.31 99 LYS A N 1
ATOM 764 C CA . LYS A 1 99 ? -10.135 -7.057 19.617 1.00 92.31 99 LYS A CA 1
ATOM 765 C C . LYS A 1 99 ? -10.253 -5.553 19.384 1.00 92.31 99 LYS A C 1
ATOM 767 O O . LYS A 1 99 ? -10.768 -4.848 20.254 1.00 92.31 99 LYS A O 1
ATOM 772 N N . ILE A 1 100 ? -9.753 -5.062 18.252 1.00 90.81 100 ILE A N 1
ATOM 773 C CA . ILE A 1 100 ? -9.880 -3.666 17.825 1.00 90.81 100 ILE A CA 1
ATOM 774 C C . ILE A 1 100 ? -11.349 -3.361 17.548 1.00 90.81 100 ILE A C 1
ATOM 776 O O . ILE A 1 100 ? -11.888 -2.421 18.128 1.00 90.81 100 ILE A O 1
ATOM 780 N N . GLU A 1 101 ? -12.022 -4.193 16.761 1.00 90.88 101 GLU A N 1
ATOM 781 C CA . GLU A 1 101 ? -13.445 -4.055 16.465 1.00 90.88 101 GLU A CA 1
ATOM 782 C C . GLU A 1 101 ? -14.290 -4.058 17.746 1.00 90.88 101 GLU A C 1
ATOM 784 O O . GLU A 1 101 ? -15.097 -3.158 17.978 1.00 90.88 101 GLU A O 1
ATOM 789 N N . GLY A 1 102 ? -14.030 -4.996 18.659 1.00 87.81 102 GLY A N 1
ATOM 790 C CA . GLY A 1 102 ? -14.703 -5.046 19.954 1.00 87.81 102 GLY A CA 1
ATOM 791 C C . GLY A 1 102 ? -14.402 -3.855 20.874 1.00 87.81 102 GLY A C 1
ATOM 792 O O . GLY A 1 102 ? -15.138 -3.631 21.838 1.00 87.81 102 GLY A O 1
ATOM 793 N N . LYS A 1 103 ? -13.321 -3.098 20.646 1.00 87.81 103 LYS A N 1
ATOM 794 C CA . LYS A 1 103 ? -13.064 -1.819 21.334 1.00 87.81 103 LYS A CA 1
ATOM 795 C C . LYS A 1 103 ? -13.798 -0.662 20.662 1.00 87.81 103 LYS A C 1
ATOM 797 O O . LYS A 1 103 ? -14.321 0.181 21.377 1.00 87.81 103 LYS A O 1
ATOM 802 N N . LEU A 1 104 ? -13.861 -0.644 19.330 1.00 86.12 104 LEU A N 1
ATOM 803 C CA . LEU A 1 104 ? -14.565 0.387 18.560 1.00 86.12 104 LEU A CA 1
ATOM 804 C C . LEU A 1 104 ? -16.073 0.389 18.837 1.00 86.12 104 LEU A C 1
ATOM 806 O O . LEU A 1 104 ? -16.686 1.446 18.880 1.00 86.12 104 LEU A O 1
ATOM 810 N N . ARG A 1 105 ? -16.657 -0.782 19.108 1.00 87.06 105 ARG A N 1
ATOM 811 C CA . ARG A 1 105 ? -18.079 -0.933 19.464 1.00 87.06 105 ARG A CA 1
ATOM 812 C C . ARG A 1 105 ? -18.408 -0.601 20.930 1.00 87.06 105 ARG A C 1
ATOM 814 O O . ARG A 1 105 ? -19.509 -0.893 21.388 1.00 87.06 105 ARG A O 1
ATOM 821 N N . ARG A 1 106 ? -17.461 -0.065 21.712 1.00 88.81 106 ARG A N 1
ATOM 822 C CA . ARG A 1 106 ? -17.655 0.246 23.137 1.00 88.81 106 ARG A CA 1
ATOM 823 C C . ARG A 1 106 ? -17.448 1.723 23.423 1.00 88.81 106 ARG A C 1
ATOM 825 O O . ARG A 1 106 ? -16.473 2.325 22.993 1.00 88.81 106 ARG A O 1
ATOM 832 N N . ILE A 1 107 ? -18.320 2.257 24.269 1.00 86.69 107 ILE A N 1
ATOM 833 C CA . ILE A 1 107 ? -18.201 3.590 24.859 1.00 86.69 107 ILE A CA 1
ATOM 834 C C . ILE A 1 107 ? -18.022 3.418 26.368 1.00 86.69 107 ILE A C 1
ATOM 836 O O . ILE A 1 107 ? -18.598 2.516 26.974 1.00 86.69 107 ILE A O 1
ATOM 840 N N . THR A 1 108 ? -17.177 4.250 26.977 1.00 88.88 108 THR A N 1
ATOM 841 C CA . THR A 1 108 ? -16.977 4.289 28.432 1.00 88.88 108 THR A CA 1
ATOM 842 C C . THR A 1 108 ? -17.279 5.689 28.934 1.00 88.88 108 THR A C 1
ATOM 844 O O . THR A 1 108 ? -16.693 6.655 28.450 1.00 88.88 108 THR A O 1
ATOM 847 N N . TRP A 1 109 ? -18.164 5.798 29.921 1.00 88.06 109 TRP A N 1
ATOM 848 C CA . TRP A 1 109 ? -18.424 7.053 30.619 1.00 88.06 109 TRP A CA 1
ATOM 849 C C . TRP A 1 109 ? -17.671 7.075 31.940 1.00 88.06 109 TRP A C 1
ATOM 851 O O . TRP A 1 109 ? -17.784 6.157 32.751 1.00 88.06 109 TRP A O 1
ATOM 861 N N . VAL A 1 110 ? -16.881 8.126 32.144 1.00 89.38 110 VAL A N 1
ATOM 862 C CA . VAL A 1 110 ? -16.035 8.302 33.327 1.00 89.38 110 VAL A CA 1
ATOM 863 C C . VAL A 1 110 ? -16.572 9.476 34.139 1.00 89.38 110 VAL A C 1
ATOM 865 O O . VAL A 1 110 ? -16.952 10.496 33.573 1.00 89.38 110 VAL A O 1
ATOM 868 N N . GLY A 1 111 ? -16.606 9.336 35.466 1.00 85.81 111 GLY A N 1
ATOM 869 C CA . GLY A 1 111 ? -17.066 10.394 36.377 1.00 85.81 111 GLY A CA 1
ATOM 870 C C . GLY A 1 111 ? -18.567 10.385 36.684 1.00 85.81 111 GLY A C 1
ATOM 871 O O . GLY A 1 111 ? -19.041 11.258 37.403 1.00 85.81 111 GLY A 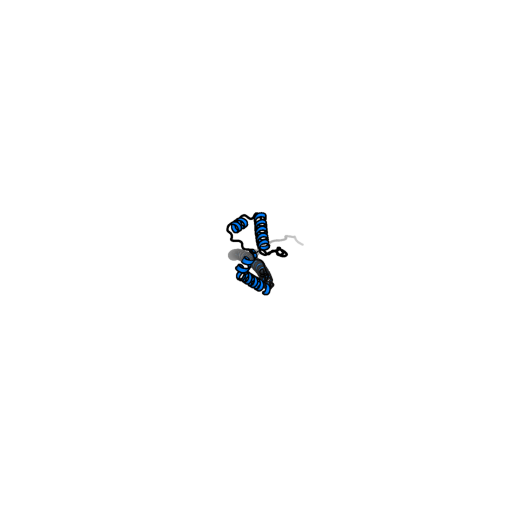O 1
ATOM 872 N N . ILE A 1 112 ? -19.312 9.390 36.198 1.00 84.94 112 ILE A N 1
ATOM 873 C CA . ILE A 1 112 ? -20.727 9.208 36.538 1.00 84.94 112 ILE A CA 1
ATOM 874 C C . ILE A 1 112 ? -20.844 8.456 37.871 1.00 84.94 112 ILE A C 1
ATOM 876 O O . ILE A 1 112 ? -20.567 7.259 37.960 1.00 84.94 112 ILE A O 1
ATOM 880 N N . GLY A 1 113 ? -21.245 9.176 38.920 1.00 85.06 113 GLY A N 1
ATOM 881 C CA . GLY A 1 113 ? -21.418 8.631 40.268 1.00 85.06 113 GLY A CA 1
ATOM 882 C C . GLY A 1 113 ? -22.552 7.607 40.385 1.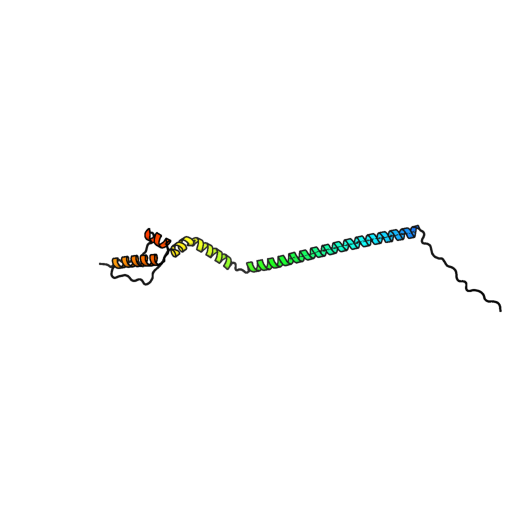00 85.06 113 GLY A C 1
ATOM 883 O O . GLY A 1 113 ? -23.372 7.438 39.479 1.00 85.06 113 GLY A O 1
ATOM 884 N N . GLU A 1 114 ? -22.574 6.875 41.498 1.00 86.56 114 GLU A N 1
ATOM 885 C CA . GLU A 1 114 ? -23.757 6.112 41.916 1.00 86.56 114 GLU A CA 1
ATOM 886 C C . GLU A 1 114 ? -24.831 7.070 42.446 1.00 86.56 114 GLU A C 1
ATOM 888 O O . GLU A 1 114 ? -24.519 8.129 42.994 1.00 86.56 114 GLU A O 1
ATOM 893 N N . GLN A 1 115 ? -26.095 6.685 42.290 1.00 88.50 115 GLN A N 1
ATOM 894 C CA . GLN A 1 115 ? -27.218 7.379 42.915 1.00 88.50 115 GLN A CA 1
ATOM 895 C C . GLN A 1 115 ? -27.408 6.886 44.362 1.00 88.50 115 GLN A C 1
ATOM 897 O O . GLN A 1 115 ? -26.650 6.049 44.856 1.00 88.50 115 GLN A O 1
ATOM 902 N N . ALA A 1 116 ? -28.428 7.397 45.057 1.00 87.62 116 ALA A N 1
ATOM 903 C CA . ALA A 1 116 ? -28.705 7.055 46.458 1.00 87.62 116 ALA A CA 1
ATOM 904 C C . ALA A 1 116 ? -28.806 5.533 46.715 1.00 87.62 116 ALA A C 1
ATOM 906 O O . ALA A 1 116 ? -28.354 5.040 47.751 1.00 87.62 116 ALA A O 1
ATOM 907 N N . ASP A 1 117 ? -29.342 4.786 45.749 1.00 88.69 117 ASP A N 1
ATOM 908 C CA . ASP A 1 117 ? -29.523 3.337 45.794 1.00 88.69 117 ASP A CA 1
ATOM 909 C C . ASP A 1 117 ? -29.249 2.673 44.427 1.00 88.69 117 ASP A C 1
ATOM 911 O O . ASP A 1 117 ? -29.112 3.335 43.390 1.00 88.69 117 ASP A O 1
ATOM 915 N N . GLU A 1 118 ? -29.150 1.340 44.422 1.00 85.94 118 GLU A N 1
ATOM 916 C CA . GLU A 1 118 ? -28.834 0.557 43.220 1.00 85.94 118 GLU A CA 1
ATOM 917 C C . GLU A 1 118 ? -29.931 0.655 42.147 1.00 85.94 118 GLU A C 1
ATOM 919 O O . GLU A 1 118 ? -29.619 0.715 40.956 1.00 85.94 118 GLU A O 1
ATOM 924 N N . LEU A 1 119 ? -31.210 0.705 42.539 1.00 88.19 119 LEU A N 1
ATOM 925 C CA . LEU A 1 119 ? -32.323 0.804 41.590 1.00 88.19 119 LEU A CA 1
ATOM 926 C C . LEU A 1 119 ? -32.326 2.171 40.906 1.00 88.19 119 LEU A C 1
ATOM 928 O O . LEU A 1 119 ? -32.477 2.245 39.685 1.00 88.19 119 LEU A O 1
ATOM 932 N N . SER A 1 120 ? -32.101 3.239 41.670 1.00 89.25 120 SER A N 1
ATOM 933 C CA . SER A 1 120 ? -31.943 4.597 41.146 1.00 89.25 120 SER A CA 1
ATOM 934 C C . SER A 1 120 ? -30.730 4.708 40.224 1.00 89.25 120 SER A C 1
ATOM 936 O O . SER A 1 120 ? -30.813 5.340 39.174 1.00 89.25 120 SER A O 1
ATOM 938 N N . THR A 1 121 ? -29.627 4.035 40.561 1.00 89.19 121 THR A N 1
ATOM 939 C CA . THR A 1 121 ? -28.424 3.991 39.717 1.00 89.19 121 THR A CA 1
ATOM 940 C C . THR A 1 121 ? -28.701 3.288 38.388 1.00 89.19 121 THR A C 1
ATOM 942 O O . THR A 1 121 ? -28.394 3.837 37.335 1.00 89.19 121 THR A O 1
ATOM 945 N N . LYS A 1 122 ? -29.362 2.121 38.410 1.00 88.44 122 LYS A N 1
ATOM 946 C CA . LYS A 1 122 ? -29.742 1.391 37.188 1.00 88.44 122 LYS A CA 1
ATOM 947 C C . LYS A 1 122 ? -30.700 2.186 36.305 1.00 88.44 122 LYS A C 1
ATOM 949 O O . LYS A 1 122 ? -30.531 2.190 35.090 1.00 88.44 122 LYS A O 1
ATOM 954 N N . LYS A 1 123 ? -31.688 2.864 36.901 1.00 91.25 123 LYS A N 1
ATOM 955 C CA . LYS A 1 123 ? -32.606 3.743 36.160 1.00 91.25 123 LYS A CA 1
ATOM 956 C C . LYS A 1 123 ? -31.869 4.909 35.512 1.00 91.25 123 LYS A C 1
ATOM 958 O O . LYS A 1 123 ? -32.100 5.176 34.340 1.00 91.25 123 LYS A O 1
ATOM 963 N N . PHE A 1 124 ? -30.977 5.565 36.254 1.00 92.00 124 PHE A N 1
ATOM 964 C CA . PHE A 1 124 ? -30.161 6.655 35.724 1.00 92.00 124 PHE A CA 1
ATOM 965 C C . PHE A 1 124 ? -29.297 6.187 34.547 1.00 92.00 124 PHE A C 1
ATOM 967 O O . PHE A 1 124 ? -29.308 6.821 33.499 1.00 92.00 124 PHE A O 1
ATOM 974 N N . ASP A 1 125 ? -28.601 5.056 34.691 1.00 90.69 125 ASP A N 1
ATOM 975 C CA . ASP A 1 125 ? -27.745 4.511 33.633 1.00 90.69 125 ASP A CA 1
ATOM 976 C C . ASP A 1 125 ? -28.546 4.165 32.368 1.00 90.69 125 ASP A C 1
ATOM 978 O O . ASP A 1 125 ? -28.090 4.431 31.257 1.00 90.69 125 ASP A O 1
ATOM 982 N N . GLN A 1 126 ? -29.747 3.594 32.524 1.00 91.00 126 GLN A N 1
ATOM 983 C CA . GLN A 1 126 ? -30.637 3.288 31.401 1.00 91.00 126 GLN A CA 1
ATOM 984 C C . GLN A 1 126 ? -31.151 4.547 30.701 1.00 91.00 126 GLN A C 1
ATOM 986 O O . GLN A 1 126 ? -31.185 4.575 29.472 1.00 91.00 126 GLN A O 1
ATOM 991 N N . GLU A 1 127 ? -31.541 5.573 31.458 1.00 92.88 127 GLU A N 1
ATOM 992 C CA . GLU A 1 127 ? -32.045 6.818 30.879 1.00 92.88 127 GLU A CA 1
ATOM 993 C C . GLU A 1 127 ? -30.929 7.588 30.172 1.00 92.88 127 GLU A C 1
ATOM 995 O O . GLU A 1 127 ? -31.102 8.000 29.031 1.00 92.88 127 GLU A O 1
ATOM 1000 N N . ALA A 1 128 ? -29.748 7.681 30.786 1.00 92.12 128 ALA A N 1
ATOM 1001 C CA . ALA A 1 128 ? -28.582 8.282 30.153 1.00 92.12 128 ALA A CA 1
ATOM 1002 C C . ALA A 1 128 ? -28.208 7.546 28.854 1.00 92.12 128 ALA A C 1
ATOM 1004 O O . ALA A 1 128 ? -27.930 8.181 27.837 1.00 92.12 128 ALA A O 1
ATOM 1005 N N . LEU A 1 129 ? -28.232 6.203 28.854 1.00 92.62 129 LEU A N 1
ATOM 1006 C CA . LEU A 1 129 ? -27.990 5.394 27.650 1.00 92.62 129 LEU A CA 1
ATOM 1007 C C . LEU A 1 129 ? -29.014 5.688 26.560 1.00 92.62 129 LEU A C 1
ATOM 1009 O O . LEU A 1 129 ? -28.637 5.909 25.409 1.00 92.62 129 LEU A O 1
ATOM 1013 N N . ARG A 1 130 ? -30.295 5.735 26.928 1.00 93.88 130 ARG A N 1
ATOM 1014 C CA . ARG A 1 130 ? -31.385 6.078 26.018 1.00 93.88 130 ARG A CA 1
ATOM 1015 C C . ARG A 1 130 ? -31.196 7.474 25.423 1.00 93.88 130 ARG A C 1
ATOM 1017 O O . ARG A 1 130 ? -31.290 7.622 24.209 1.00 93.88 130 ARG A O 1
ATOM 1024 N N . GLU A 1 131 ? -30.926 8.476 26.253 1.00 94.31 131 GLU A N 1
ATOM 1025 C CA . GLU A 1 131 ? -30.768 9.868 25.831 1.00 94.31 131 GLU A CA 1
ATOM 1026 C C . GLU A 1 131 ? -29.601 10.027 24.858 1.00 94.31 131 GLU A C 1
ATOM 1028 O O . GLU A 1 131 ? -29.768 10.641 23.806 1.00 94.31 131 GLU A O 1
ATOM 1033 N N . VAL A 1 132 ? -28.445 9.429 25.156 1.00 92.94 132 VAL A N 1
ATOM 1034 C CA . VAL A 1 132 ? -27.265 9.507 24.282 1.00 92.94 132 VAL A CA 1
ATOM 1035 C C . VAL A 1 132 ? -27.527 8.848 22.930 1.00 92.94 132 VAL A C 1
ATOM 1037 O O . VAL A 1 132 ? -27.168 9.416 21.901 1.00 92.94 132 VAL A O 1
ATOM 1040 N N . ILE A 1 133 ? -28.180 7.684 22.912 1.00 93.50 133 ILE A N 1
ATOM 1041 C CA . ILE A 1 133 ? -28.500 6.984 21.662 1.00 93.50 133 ILE A CA 1
ATOM 1042 C C . ILE A 1 133 ? -29.485 7.799 20.826 1.00 93.50 133 ILE A C 1
ATOM 1044 O O . ILE A 1 133 ? -29.233 8.034 19.649 1.00 93.50 133 ILE A O 1
ATOM 1048 N N . LEU A 1 134 ? -30.573 8.286 21.423 1.00 94.06 134 LEU A N 1
ATOM 1049 C CA . LEU A 1 134 ? -31.561 9.085 20.694 1.00 94.06 134 LEU A CA 1
ATOM 1050 C C . LEU A 1 134 ? -30.976 10.420 20.212 1.00 94.06 134 LEU A C 1
ATOM 1052 O O . LEU A 1 134 ? -31.272 10.852 19.102 1.00 94.06 134 LEU A O 1
ATOM 1056 N N . SER A 1 135 ? -30.111 11.045 21.013 1.00 94.62 135 SER A N 1
ATOM 1057 C CA . SER A 1 135 ? -29.452 12.308 20.657 1.00 94.62 135 SER A CA 1
ATOM 1058 C C . SER A 1 135 ? -28.378 12.144 19.582 1.00 94.62 135 SER A C 1
ATOM 1060 O O . SER A 1 135 ? -28.024 13.125 18.934 1.00 94.62 135 SER A O 1
ATOM 1062 N N . SER A 1 136 ? -27.854 10.929 19.381 1.00 92.62 136 SER A N 1
ATOM 1063 C CA . SER A 1 136 ? -26.864 10.660 18.332 1.00 92.62 136 SER A CA 1
ATOM 1064 C C . SER A 1 136 ? -27.430 10.840 16.920 1.00 92.62 136 SER A C 1
ATOM 1066 O O . SER A 1 136 ? -26.678 11.183 16.011 1.00 92.62 136 SER A O 1
ATOM 1068 N N . GLY A 1 137 ? -28.742 10.630 16.739 1.00 92.88 137 GLY A N 1
ATOM 1069 C CA . GLY A 1 137 ? -29.396 10.648 15.428 1.00 92.88 137 GLY A CA 1
ATOM 1070 C C . GLY A 1 137 ? -28.962 9.512 14.493 1.00 92.88 137 GLY A C 1
ATOM 1071 O O . GLY A 1 137 ? -29.206 9.599 13.295 1.00 92.88 137 GLY A O 1
ATOM 1072 N N . ASP A 1 138 ? -28.298 8.481 15.019 1.00 94.62 138 ASP A N 1
ATOM 1073 C CA . ASP A 1 138 ? -27.857 7.314 14.259 1.00 94.62 138 ASP A CA 1
ATOM 1074 C C . ASP A 1 138 ? -28.973 6.257 14.222 1.00 94.62 138 ASP A C 1
ATOM 1076 O O . ASP A 1 138 ? -29.274 5.612 15.231 1.00 94.62 138 ASP A O 1
ATOM 1080 N N . ASP A 1 139 ? -29.596 6.096 13.052 1.00 96.00 139 ASP A N 1
ATOM 1081 C CA . ASP A 1 139 ? -30.714 5.171 12.839 1.00 96.00 139 ASP A CA 1
ATOM 1082 C C . ASP A 1 139 ? -30.341 3.711 13.146 1.00 96.00 139 ASP A C 1
ATOM 1084 O O . ASP A 1 139 ? -31.159 2.979 13.710 1.00 96.00 139 ASP A O 1
ATOM 1088 N N . GLU A 1 140 ? -29.110 3.286 12.836 1.00 93.88 140 GLU A N 1
ATOM 1089 C CA . GLU A 1 140 ? -28.637 1.927 13.124 1.00 93.88 140 GLU A CA 1
ATOM 1090 C C . GLU A 1 140 ? -28.501 1.734 14.637 1.00 93.88 140 GLU A C 1
ATOM 1092 O O . GLU A 1 140 ? -29.000 0.756 15.196 1.00 93.88 140 GLU A O 1
ATOM 1097 N N . LEU A 1 141 ? -27.904 2.703 15.335 1.00 92.19 141 LEU A N 1
ATOM 1098 C CA . LEU A 1 141 ? -27.746 2.643 16.789 1.00 92.19 141 LEU A CA 1
ATOM 1099 C C . LEU A 1 141 ? -29.099 2.648 17.519 1.00 92.19 141 LEU A C 1
ATOM 1101 O O . LEU A 1 141 ? -29.287 1.919 18.499 1.00 92.19 141 LEU A O 1
ATOM 1105 N N . ILE A 1 142 ? -30.053 3.444 17.034 1.00 94.94 142 ILE A N 1
ATOM 1106 C CA . ILE A 1 142 ? -31.425 3.495 17.552 1.00 94.94 142 ILE A CA 1
ATOM 1107 C C . ILE A 1 142 ? -32.132 2.151 17.327 1.00 94.94 142 ILE A C 1
ATOM 1109 O O . ILE A 1 142 ? -32.787 1.632 18.240 1.00 94.94 142 ILE A O 1
ATOM 1113 N N . GLU A 1 143 ? -31.979 1.549 16.147 1.00 96.25 143 GLU A N 1
ATOM 1114 C CA . GLU A 1 143 ? -32.549 0.242 15.833 1.00 96.25 143 GLU A CA 1
ATOM 1115 C C . GLU A 1 143 ? -31.951 -0.861 16.724 1.00 96.25 143 GLU A C 1
ATOM 1117 O O . GLU A 1 143 ? -32.695 -1.636 17.335 1.00 96.25 143 GLU A O 1
ATOM 1122 N N . GLU A 1 144 ? -30.626 -0.905 16.878 1.00 93.81 144 GLU A N 1
ATOM 1123 C CA . GLU A 1 144 ? -29.927 -1.853 17.755 1.00 93.81 144 GLU A CA 1
ATOM 1124 C C . GLU A 1 144 ? -30.365 -1.730 19.219 1.00 93.81 144 GLU A C 1
ATOM 1126 O O . GLU A 1 144 ? -30.566 -2.743 19.904 1.00 93.81 144 GLU A O 1
ATOM 1131 N N . PHE A 1 145 ? -30.566 -0.498 19.694 1.00 93.31 145 PHE A N 1
ATOM 1132 C CA . PHE A 1 145 ? -31.104 -0.233 21.024 1.00 93.31 145 PHE A CA 1
ATOM 1133 C C . PHE A 1 145 ? -32.528 -0.768 21.173 1.00 93.31 145 PHE A C 1
ATOM 1135 O O . PHE A 1 145 ? -32.828 -1.462 22.146 1.00 93.31 145 PHE A O 1
ATOM 1142 N N . SER A 1 146 ? -33.394 -0.507 20.189 1.00 91.75 146 SER A N 1
ATOM 1143 C CA . SER A 1 146 ? -34.788 -0.969 20.196 1.00 91.75 146 SER A CA 1
ATOM 1144 C C . SER A 1 146 ? -34.906 -2.499 20.193 1.00 91.75 146 SER A C 1
ATOM 1146 O O . SER A 1 146 ? -35.805 -3.056 20.823 1.00 91.75 146 SER A O 1
ATOM 1148 N N . LYS A 1 147 ? -33.952 -3.186 19.552 1.00 95.50 147 LYS A N 1
ATOM 1149 C CA . LYS A 1 147 ? -33.829 -4.651 19.525 1.00 95.50 147 LYS A CA 1
ATOM 1150 C C . LYS A 1 147 ? -33.205 -5.236 20.797 1.00 95.50 147 LYS A C 1
ATOM 1152 O O . LYS A 1 147 ? -33.111 -6.456 20.915 1.00 95.50 147 LYS A O 1
ATOM 1157 N N . GLY A 1 148 ? -32.758 -4.398 21.736 1.00 91.31 148 GLY A N 1
ATOM 1158 C CA . GLY A 1 148 ? -32.128 -4.826 22.986 1.00 91.31 148 GLY A CA 1
ATOM 1159 C C . GLY A 1 148 ? -30.724 -5.410 22.810 1.00 91.31 148 GLY A C 1
ATOM 1160 O O . GLY A 1 148 ? -30.274 -6.174 23.662 1.00 91.31 148 GLY A O 1
ATOM 1161 N N . ARG A 1 149 ? -30.025 -5.082 21.713 1.00 92.50 149 ARG A N 1
ATOM 1162 C CA . ARG A 1 149 ? -28.672 -5.596 21.421 1.00 92.50 149 ARG A CA 1
ATOM 1163 C C . ARG A 1 149 ? -27.553 -4.786 22.085 1.00 92.50 149 ARG A C 1
ATOM 1165 O O . ARG A 1 149 ? -26.406 -5.227 22.102 1.00 92.50 149 ARG A O 1
ATOM 1172 N N . ILE A 1 150 ? -27.884 -3.639 22.679 1.00 91.31 150 ILE A N 1
ATOM 1173 C CA . ILE A 1 150 ? -26.944 -2.772 23.396 1.00 91.31 150 ILE A CA 1
ATOM 1174 C C . ILE A 1 150 ? -26.988 -3.076 24.894 1.00 91.31 150 ILE A C 1
ATOM 1176 O O . ILE A 1 150 ? -28.035 -3.002 25.533 1.00 91.31 150 ILE A O 1
ATOM 1180 N N . THR A 1 151 ? -25.824 -3.381 25.468 1.00 89.06 151 THR A N 1
ATOM 1181 C CA . THR A 1 151 ? -25.668 -3.699 26.894 1.00 89.06 151 THR A CA 1
ATOM 1182 C C . THR A 1 151 ? -24.783 -2.676 27.596 1.00 89.06 151 THR A C 1
ATOM 1184 O O . THR A 1 151 ? -23.743 -2.297 27.058 1.00 89.06 151 THR A O 1
ATOM 1187 N N . ALA A 1 152 ? -25.125 -2.314 28.832 1.00 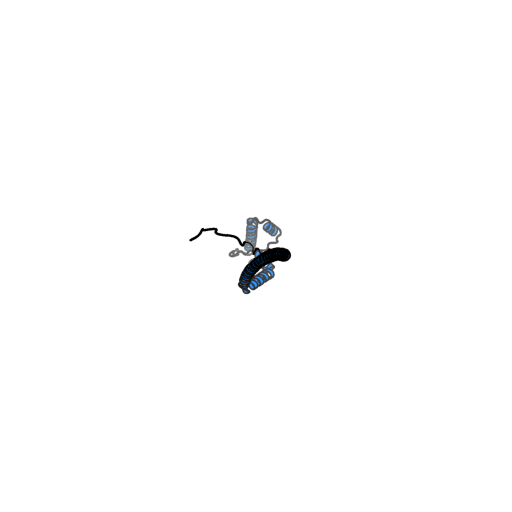88.06 152 ALA A N 1
ATOM 1188 C CA . ALA A 1 152 ? -24.311 -1.455 29.689 1.00 88.06 152 ALA A CA 1
ATOM 1189 C C . ALA A 1 152 ? -23.964 -2.157 31.007 1.00 88.06 152 ALA A C 1
ATOM 1191 O O . ALA A 1 152 ? -24.733 -2.968 31.522 1.00 88.06 152 ALA A O 1
ATOM 1192 N N . HIS A 1 153 ? -22.789 -1.846 31.548 1.00 87.50 153 HIS A N 1
ATOM 1193 C CA . HIS A 1 153 ? -22.328 -2.328 32.846 1.00 87.50 153 HIS A CA 1
ATOM 1194 C C . HIS A 1 153 ? -21.408 -1.289 33.492 1.00 87.50 153 HIS A C 1
ATOM 1196 O O . HIS A 1 153 ? -20.728 -0.537 32.795 1.00 87.50 153 HIS A O 1
ATOM 1202 N N . ARG A 1 154 ? -21.362 -1.267 34.827 1.00 86.56 154 ARG A N 1
ATOM 1203 C CA . ARG A 1 154 ? -20.422 -0.432 35.587 1.00 86.56 154 ARG A CA 1
ATOM 1204 C C . ARG A 1 154 ? -19.133 -1.189 35.894 1.00 86.56 154 ARG A C 1
ATOM 1206 O O . ARG A 1 154 ? -19.150 -2.400 36.120 1.00 86.56 154 ARG A O 1
ATOM 1213 N N . HIS A 1 155 ? -18.022 -0.455 35.925 1.00 84.00 155 HIS A N 1
ATOM 1214 C CA . HIS A 1 155 ? -16.732 -0.951 36.391 1.00 84.00 155 HIS A CA 1
ATOM 1215 C C . HIS A 1 155 ? -16.157 -0.009 37.464 1.00 84.00 155 HIS A C 1
ATOM 1217 O O . HIS A 1 155 ? -16.043 1.188 37.195 1.00 84.00 155 HIS A O 1
ATOM 1223 N N . PRO A 1 156 ? -15.748 -0.516 38.643 1.00 81.56 156 PRO A N 1
ATOM 1224 C CA . PRO A 1 156 ? -15.889 -1.900 39.106 1.00 81.56 156 PRO A CA 1
ATOM 1225 C C . PRO A 1 156 ? -17.367 -2.305 39.297 1.00 81.56 156 PRO A C 1
ATOM 1227 O O . PRO A 1 156 ? -18.228 -1.431 39.394 1.00 81.56 156 PRO A O 1
ATOM 1230 N N . PRO A 1 157 ? -17.687 -3.614 39.312 1.00 76.56 157 PRO A N 1
ATOM 1231 C CA . PRO A 1 157 ? -19.055 -4.070 39.542 1.00 76.56 157 PRO A CA 1
ATOM 1232 C C . PRO A 1 157 ? -19.572 -3.554 40.889 1.00 76.56 157 PRO A C 1
ATOM 1234 O O . PRO A 1 157 ? -18.833 -3.546 41.879 1.00 76.56 157 PRO A O 1
ATOM 1237 N N . VAL A 1 158 ? -20.837 -3.120 40.907 1.00 67.62 158 VAL A N 1
ATOM 1238 C CA . VAL A 1 158 ? -21.515 -2.594 42.101 1.00 67.62 158 VAL A CA 1
ATOM 1239 C C . VAL A 1 158 ? -21.397 -3.634 43.214 1.00 67.62 158 VAL A C 1
ATOM 1241 O O . VAL A 1 158 ? -21.853 -4.769 43.066 1.00 67.62 158 VAL A O 1
ATOM 1244 N N . LYS A 1 159 ? -20.728 -3.279 44.314 1.00 62.84 159 LYS A N 1
ATOM 1245 C CA . LYS A 1 159 ? -20.633 -4.168 45.476 1.00 62.84 159 LYS A CA 1
ATOM 1246 C C . LYS A 1 159 ? -21.998 -4.198 46.166 1.00 62.84 159 LYS A C 1
ATOM 1248 O O . LYS A 1 159 ? -22.554 -3.121 46.390 1.00 62.84 159 LYS A O 1
ATOM 1253 N N . PRO A 1 160 ? -22.524 -5.373 46.557 1.00 57.50 160 PRO A N 1
ATOM 1254 C CA . PRO A 1 160 ? -23.688 -5.408 47.429 1.00 57.50 160 PRO A CA 1
ATOM 1255 C C . PRO A 1 160 ? -23.323 -4.657 48.712 1.00 57.50 160 PRO A C 1
ATOM 1257 O O . PRO A 1 160 ? -22.334 -4.982 49.374 1.00 57.50 160 PRO A O 1
ATOM 1260 N N . LYS A 1 161 ? -24.071 -3.598 49.031 1.00 58.38 161 LYS A N 1
ATOM 1261 C CA . LYS A 1 161 ? -23.941 -2.932 50.327 1.00 58.38 161 LYS A CA 1
ATOM 1262 C C . LYS A 1 161 ? -24.443 -3.939 51.361 1.00 58.38 161 LYS A C 1
ATOM 1264 O O . LYS A 1 161 ? -25.609 -4.321 51.308 1.00 58.38 161 LYS A O 1
ATOM 1269 N N . ASN A 1 162 ? -23.545 -4.429 52.2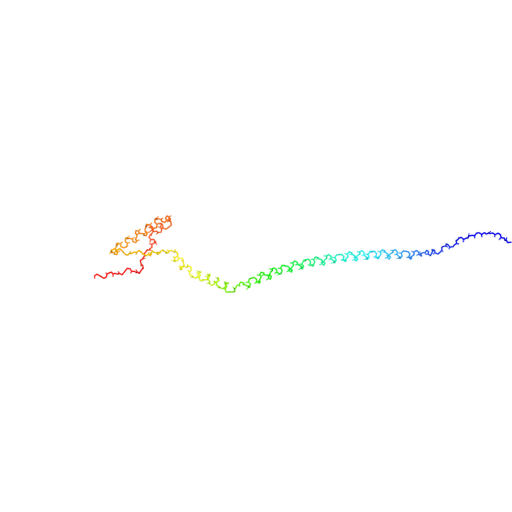18 1.00 48.69 162 ASN A N 1
ATOM 1270 C CA . ASN A 1 162 ? -23.914 -5.284 53.344 1.00 48.69 162 ASN A CA 1
ATOM 1271 C C . ASN A 1 162 ? -25.031 -4.582 54.122 1.00 48.69 162 ASN A C 1
ATOM 1273 O O . ASN A 1 162 ? -24.880 -3.416 54.494 1.00 48.69 162 ASN A O 1
ATOM 1277 N N . GLN A 1 163 ? -26.148 -5.290 54.244 1.00 40.34 163 GLN A N 1
ATOM 1278 C CA . GLN A 1 163 ? -27.348 -4.875 54.954 1.00 40.34 163 GLN A CA 1
ATOM 1279 C C . GLN A 1 163 ? -27.096 -4.823 56.462 1.00 40.34 163 GLN A C 1
ATOM 1281 O O . GLN A 1 163 ? -26.298 -5.661 56.946 1.00 40.34 163 GLN A O 1
#

Foldseek 3Di:
DDDDDDDDDDDDDPPPVPPPVRVVVVVVVVVVVVVVVVVVVVVVVVVVVVVVVVVVVVVVVVVVVVVVVVVVVVVPVPDPCVVVVVVVVVVVCVVCVVVVVVVVPDDDDPPDDADPDPVVRVVVVVVVQVCVQVVVPDPVSVVCVVVVVDDDADPPHDDPDDD

Secondary structure (DSSP, 8-state):
-------------------HHHHHHHHHHHHHHHHHHHHHHHHHHHHHHHHHHHHHHHHHHHHHHHHHHHHHHHHHHS-HHHHHHHHHHHHHHHHTHHHHHHHHT-----S----SSHHHHHHHHHHHHHHHHHHHT-HHHHHHHHTT------SSPPPP---

Organism: Haemonchus contortus (NCBI:txid6289)

pLDDT: mean 84.01, std 16.89, range [35.56, 98.19]

Sequence (163 aa):
MARGSQSKTADRDQDKDLPLWASIMLEQFASSADRIEKALTSSLAKLTDGIEEVTRRQSEIISRLDALEERVTSLQNSSPLDQNLLYSTLVKVKADSDKIEGKLRRITWVGIGEQADELSTKKFDQEALREVILSSGDDELIEEFSKGRITAHRHPPVKPKNQ

Radius of gyration: 54.5 Å; chains: 1; bounding box: 114×51×151 Å